Protein AF-A0A7S0VM19-F1 (afdb_monomer)

Structure (mmCIF, N/CA/C/O backbone):
data_AF-A0A7S0VM19-F1
#
_entry.id   AF-A0A7S0VM19-F1
#
loop_
_atom_site.group_PDB
_atom_site.id
_atom_site.type_symbol
_atom_site.label_atom_id
_atom_site.label_alt_id
_atom_site.label_comp_id
_atom_site.label_asym_id
_atom_site.label_entity_id
_atom_site.label_seq_id
_atom_site.pdbx_PDB_ins_code
_atom_site.Cartn_x
_atom_site.Cartn_y
_atom_site.Cartn_z
_atom_site.occupancy
_atom_site.B_iso_or_equiv
_atom_site.auth_seq_id
_atom_site.auth_comp_id
_atom_site.auth_asym_id
_atom_site.auth_atom_id
_atom_site.pdbx_PDB_model_num
ATOM 1 N N . PHE A 1 1 ? -9.666 9.304 -1.916 1.00 48.94 1 PHE A N 1
ATOM 2 C CA . PHE A 1 1 ? -10.649 9.930 -1.005 1.00 48.94 1 PHE A CA 1
ATOM 3 C C . PHE A 1 1 ? -12.024 9.264 -1.052 1.00 48.94 1 PHE A C 1
ATOM 5 O O . PHE A 1 1 ? -12.614 9.136 0.004 1.00 48.94 1 PHE A O 1
ATOM 12 N N . ALA A 1 2 ? -12.516 8.774 -2.199 1.00 74.69 2 ALA A N 1
ATOM 13 C CA . ALA A 1 2 ? -13.828 8.106 -2.270 1.00 74.69 2 ALA A CA 1
ATOM 14 C C . ALA A 1 2 ? -13.952 6.788 -1.465 1.00 74.69 2 ALA A C 1
ATOM 16 O O . ALA A 1 2 ? -15.064 6.364 -1.181 1.00 74.69 2 ALA A O 1
ATOM 17 N N . LEU A 1 3 ? -12.830 6.152 -1.104 1.00 83.88 3 LEU A N 1
ATOM 18 C CA . LEU A 1 3 ? -12.800 4.867 -0.390 1.00 83.88 3 LEU A CA 1
ATOM 19 C C . LEU A 1 3 ? -12.989 4.975 1.131 1.00 83.88 3 LEU A C 1
ATOM 21 O O . LEU A 1 3 ? -13.278 3.967 1.763 1.00 83.88 3 LEU A O 1
ATOM 25 N N . MET A 1 4 ? -12.774 6.156 1.715 1.00 94.50 4 MET A N 1
ATOM 26 C CA . MET A 1 4 ? -12.548 6.307 3.155 1.00 94.50 4 MET A CA 1
ATOM 27 C C . MET A 1 4 ? -13.603 7.212 3.794 1.00 94.50 4 MET A C 1
ATOM 29 O O . MET A 1 4 ? -13.974 8.246 3.236 1.00 94.50 4 MET A O 1
ATOM 33 N N . GLN A 1 5 ? -14.021 6.854 5.000 1.00 95.75 5 GLN A N 1
ATOM 34 C CA . GLN A 1 5 ? -14.852 7.623 5.922 1.00 95.75 5 GLN A CA 1
ATOM 35 C C . GLN A 1 5 ? -14.114 7.790 7.263 1.00 95.75 5 GLN A C 1
ATOM 37 O O . GLN A 1 5 ? -13.192 7.028 7.557 1.00 95.75 5 GLN A O 1
ATOM 42 N N . PRO A 1 6 ? -14.451 8.796 8.092 1.00 96.25 6 PRO A N 1
ATOM 43 C CA . PRO A 1 6 ? -13.878 8.906 9.433 1.00 96.25 6 PRO A CA 1
ATOM 44 C C . PRO A 1 6 ? -14.021 7.593 10.222 1.00 96.25 6 PRO A C 1
ATOM 46 O O . PRO A 1 6 ? -15.109 7.025 10.276 1.00 96.25 6 PRO A O 1
ATOM 49 N N . GLY A 1 7 ? -12.930 7.127 10.833 1.00 96.19 7 GLY A N 1
ATOM 50 C CA . GLY A 1 7 ? -12.828 5.830 11.512 1.00 96.19 7 GLY A CA 1
ATOM 51 C C . GLY A 1 7 ? -12.175 4.720 10.679 1.00 96.19 7 GLY A C 1
ATOM 52 O O . GLY A 1 7 ? -11.781 3.703 11.247 1.00 96.19 7 GLY A O 1
ATOM 53 N N . ASP A 1 8 ? -12.016 4.918 9.369 1.00 97.56 8 ASP A N 1
ATOM 54 C CA . ASP A 1 8 ? -11.395 3.933 8.485 1.00 97.56 8 ASP A CA 1
ATOM 55 C C . ASP A 1 8 ? -9.864 3.925 8.566 1.00 97.56 8 ASP A C 1
ATOM 57 O O . ASP A 1 8 ? -9.216 4.933 8.881 1.00 97.56 8 ASP A O 1
ATOM 61 N N . LYS A 1 9 ? -9.284 2.775 8.207 1.00 96.94 9 LYS A N 1
ATOM 62 C CA . LYS A 1 9 ? -7.841 2.535 8.202 1.00 96.94 9 LYS A CA 1
ATOM 63 C C . LYS A 1 9 ? -7.311 2.116 6.835 1.00 96.94 9 LYS A C 1
ATOM 65 O O . LYS A 1 9 ? -7.974 1.413 6.072 1.00 96.94 9 LYS A O 1
ATOM 70 N N . VAL A 1 10 ? -6.065 2.491 6.577 1.00 97.19 10 VAL A N 1
ATOM 71 C CA . VAL A 1 10 ? -5.234 1.940 5.500 1.00 97.19 10 VAL A CA 1
ATOM 72 C C . VAL A 1 10 ? -4.152 1.069 6.128 1.00 97.19 10 VAL A C 1
ATOM 74 O O . VAL A 1 10 ? -3.525 1.480 7.101 1.00 97.19 10 VAL A O 1
ATOM 77 N N . VAL A 1 11 ? -3.900 -0.114 5.577 1.00 98.31 11 VAL A N 1
ATOM 78 C CA . VAL A 1 11 ? -2.647 -0.830 5.851 1.00 98.31 11 VAL A CA 1
ATOM 79 C C . VAL A 1 11 ? -1.662 -0.441 4.760 1.00 98.31 11 VAL A C 1
ATOM 81 O O . VAL A 1 11 ? -2.030 -0.376 3.589 1.00 98.31 11 VAL A O 1
ATOM 84 N N . SER A 1 12 ? -0.422 -0.135 5.117 1.00 97.75 12 SER A N 1
ATOM 85 C CA . SER A 1 12 ? 0.564 0.339 4.148 1.00 97.75 12 SER A CA 1
ATOM 86 C C . SER A 1 12 ? 1.942 -0.249 4.395 1.00 97.75 12 SER A C 1
ATOM 88 O O . SER A 1 12 ? 2.328 -0.47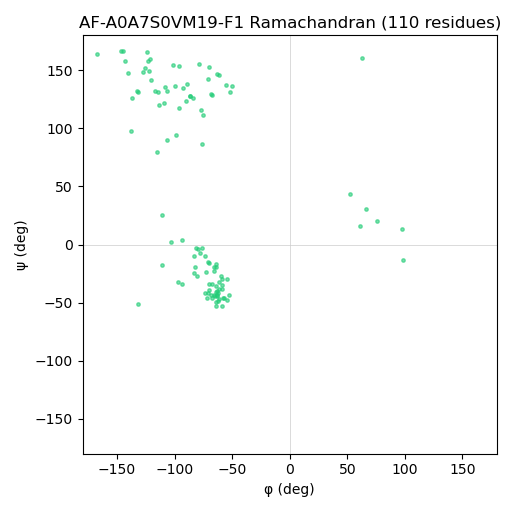6 5.540 1.00 97.75 12 SER A O 1
ATOM 90 N N . SER A 1 13 ? 2.707 -0.461 3.326 1.00 96.75 13 SER A N 1
ATOM 91 C CA . SER A 1 13 ? 4.124 -0.813 3.430 1.00 96.75 13 SER A CA 1
ATOM 92 C C . SER A 1 13 ? 4.886 0.221 4.264 1.00 96.75 13 SER A C 1
ATOM 94 O O . SER A 1 13 ? 4.713 1.429 4.106 1.00 96.75 13 SER A O 1
ATOM 96 N N . ASN A 1 14 ? 5.775 -0.239 5.141 1.00 94.38 14 ASN A N 1
ATOM 97 C CA . ASN A 1 14 ? 6.713 0.625 5.860 1.00 94.38 14 ASN A CA 1
ATOM 98 C C . ASN A 1 14 ? 7.915 1.071 4.996 1.00 94.38 14 ASN A C 1
ATOM 100 O O . ASN A 1 14 ? 8.697 1.922 5.423 1.00 94.38 14 ASN A O 1
ATOM 104 N N . LYS A 1 15 ? 8.047 0.523 3.782 1.00 92.00 15 LYS A N 1
ATOM 105 C CA . LYS A 1 15 ? 9.064 0.851 2.774 1.00 92.00 15 LYS A CA 1
ATOM 106 C C . LYS A 1 15 ? 8.398 1.649 1.649 1.00 92.00 15 LYS A C 1
ATOM 108 O O . LYS A 1 15 ? 7.881 1.057 0.705 1.00 92.00 15 LYS A O 1
ATOM 113 N N . LEU A 1 16 ? 8.375 2.978 1.769 1.00 89.88 16 LEU A N 1
ATOM 114 C CA . LEU A 1 16 ? 7.733 3.890 0.810 1.00 89.88 16 LEU A CA 1
ATOM 115 C C . LEU A 1 16 ? 8.508 5.199 0.656 1.00 89.88 16 LEU A C 1
ATOM 117 O O . LEU A 1 16 ? 9.296 5.583 1.528 1.00 89.88 16 LEU A O 1
ATOM 121 N N . TYR A 1 17 ? 8.157 5.951 -0.385 1.00 88.44 17 TYR A N 1
ATOM 122 C CA . TYR A 1 17 ? 8.523 7.350 -0.541 1.00 88.44 17 TYR A CA 1
ATOM 123 C C . TYR A 1 17 ? 8.202 8.174 0.713 1.00 88.44 17 TYR A C 1
ATOM 125 O O . TYR A 1 17 ? 7.113 8.098 1.292 1.00 88.44 17 TYR A O 1
ATOM 133 N N . GLY A 1 18 ? 9.134 9.044 1.115 1.00 88.88 18 GLY A N 1
ATOM 134 C CA . GLY A 1 18 ? 9.002 9.850 2.336 1.00 88.88 18 GLY A CA 1
ATOM 135 C C . GLY A 1 18 ? 7.765 10.761 2.360 1.00 88.88 18 GLY A C 1
ATOM 136 O O . GLY A 1 18 ? 7.196 11.013 3.430 1.00 88.88 18 GLY A O 1
ATOM 137 N N . GLY A 1 19 ? 7.306 11.219 1.190 1.00 90.50 19 GLY A N 1
ATOM 138 C CA . GLY A 1 19 ? 6.042 11.947 1.058 1.00 90.50 19 GLY A CA 1
ATOM 139 C C . GLY A 1 19 ? 4.833 11.076 1.403 1.00 90.50 19 GLY A C 1
ATOM 140 O O . GLY A 1 19 ? 3.988 11.508 2.188 1.00 90.50 19 GLY A O 1
ATOM 141 N N . SER A 1 20 ? 4.799 9.833 0.915 1.00 92.00 20 SER A N 1
ATOM 142 C CA . SER A 1 20 ? 3.748 8.848 1.205 1.00 92.00 20 SER A CA 1
ATOM 143 C C . SER A 1 20 ? 3.713 8.495 2.692 1.00 92.00 20 SER A C 1
ATOM 145 O O . SER A 1 20 ? 2.648 8.548 3.308 1.00 92.00 20 SER A O 1
ATOM 147 N N . ILE A 1 21 ? 4.877 8.263 3.314 1.00 93.31 21 ILE A N 1
ATOM 148 C CA . ILE A 1 21 ? 4.991 8.045 4.769 1.00 93.31 21 ILE A CA 1
ATOM 149 C C . ILE A 1 21 ? 4.419 9.234 5.551 1.00 93.31 21 ILE A C 1
ATOM 151 O O . ILE A 1 21 ? 3.646 9.065 6.494 1.00 93.31 21 ILE A O 1
ATOM 155 N N . THR A 1 22 ? 4.768 10.461 5.155 1.00 94.88 22 THR A N 1
ATOM 156 C CA . THR A 1 22 ? 4.275 11.673 5.825 1.00 94.88 22 THR A CA 1
ATOM 157 C C . THR A 1 22 ? 2.767 11.832 5.652 1.00 94.88 22 THR A C 1
ATOM 159 O O . THR A 1 22 ? 2.058 12.154 6.609 1.00 94.88 22 THR A O 1
ATOM 162 N N . GLN A 1 23 ? 2.261 11.598 4.443 1.00 94.00 23 GLN A N 1
ATOM 163 C CA . GLN A 1 23 ? 0.847 11.732 4.141 1.00 94.00 23 GLN A CA 1
ATOM 164 C C . GLN A 1 23 ? 0.016 10.721 4.934 1.00 94.00 23 GLN A C 1
ATOM 166 O O . GLN A 1 23 ? -0.894 11.133 5.657 1.00 94.00 23 GLN A O 1
ATOM 171 N N . LEU A 1 24 ? 0.363 9.436 4.849 1.00 94.31 24 LEU A N 1
ATOM 172 C CA . LEU A 1 24 ? -0.350 8.342 5.508 1.00 94.31 24 LEU A CA 1
ATOM 173 C C . LEU A 1 24 ? -0.165 8.350 7.033 1.00 94.31 24 LEU A C 1
ATOM 175 O O . LEU A 1 24 ? -1.096 8.055 7.772 1.00 94.31 24 LEU A O 1
ATOM 179 N N . GLY A 1 25 ? 1.002 8.760 7.534 1.00 94.69 25 GLY A N 1
ATOM 180 C CA . GLY A 1 25 ? 1.272 8.785 8.972 1.00 94.69 25 GLY A CA 1
ATOM 181 C C . GLY A 1 25 ? 0.762 10.031 9.702 1.00 94.69 25 GLY A C 1
ATOM 182 O O . GLY A 1 25 ? 0.548 9.986 10.916 1.00 94.69 25 GLY A O 1
ATOM 183 N N . LYS A 1 26 ? 0.592 11.166 9.006 1.00 95.06 26 LYS A N 1
ATOM 184 C CA . LYS A 1 26 ? 0.264 12.457 9.646 1.00 95.06 26 LYS A CA 1
ATOM 185 C C . LYS A 1 26 ? -0.894 13.189 8.987 1.00 95.06 26 LYS A C 1
ATOM 187 O O . LYS A 1 26 ? -1.811 13.623 9.679 1.00 95.06 26 LYS A O 1
ATOM 192 N N . THR A 1 27 ? -0.850 13.376 7.671 1.00 94.75 27 THR A N 1
ATOM 193 C CA . THR A 1 27 ? -1.808 14.253 6.982 1.00 94.75 27 THR A CA 1
ATOM 194 C C . THR A 1 27 ? -3.219 13.679 7.000 1.00 94.75 27 THR A C 1
ATOM 196 O O . THR A 1 27 ? -4.159 14.421 7.292 1.00 94.75 27 THR A O 1
ATOM 199 N N . ILE A 1 28 ? -3.376 12.373 6.750 1.00 94.38 28 ILE A N 1
ATOM 200 C CA . ILE A 1 28 ? -4.706 11.754 6.666 1.00 94.38 28 ILE A CA 1
ATOM 201 C C . ILE A 1 28 ? -5.466 11.755 8.000 1.00 94.38 28 ILE A C 1
ATOM 203 O O . ILE A 1 28 ? -6.695 11.769 8.003 1.00 94.38 28 ILE A O 1
ATOM 207 N N . LYS A 1 29 ? -4.753 11.855 9.131 1.00 95.12 29 LYS A N 1
ATOM 208 C CA . LYS A 1 29 ? -5.349 11.891 10.477 1.00 95.12 29 LYS A CA 1
ATOM 209 C C . LYS A 1 29 ? -6.306 13.061 10.674 1.00 95.12 29 LYS A C 1
ATOM 211 O O . LYS A 1 29 ? -7.258 12.962 11.440 1.00 95.12 29 LYS A O 1
ATOM 216 N N . LYS A 1 30 ? -6.112 14.157 9.933 1.00 95.44 30 LYS A N 1
ATOM 217 C CA . LYS A 1 30 ? -7.017 15.318 9.948 1.00 95.44 30 LYS A CA 1
ATOM 218 C C . LYS A 1 30 ? -8.409 15.009 9.389 1.00 95.44 30 LYS A C 1
ATOM 220 O O . LYS A 1 30 ? -9.341 15.748 9.682 1.00 95.44 30 LYS A O 1
ATOM 225 N N . PHE A 1 31 ? -8.551 13.936 8.613 1.00 95.12 31 PHE A N 1
ATOM 226 C CA . PHE A 1 31 ? -9.834 13.453 8.095 1.00 95.12 31 PHE A CA 1
ATOM 227 C C . PHE A 1 31 ? -10.467 12.376 8.993 1.00 95.12 31 PHE A C 1
ATOM 229 O O . PHE A 1 31 ? -11.510 11.829 8.647 1.00 95.12 31 PHE A O 1
ATOM 236 N N . GLY A 1 32 ? -9.854 12.071 10.144 1.00 96.12 32 GLY A N 1
ATOM 237 C CA . GLY A 1 32 ? -10.285 10.988 11.028 1.00 96.12 32 GLY A CA 1
ATOM 238 C C . GLY A 1 32 ? -9.909 9.596 10.518 1.00 96.12 32 GLY A C 1
ATOM 239 O O . GLY A 1 32 ? -10.549 8.630 10.912 1.00 96.12 32 GLY A O 1
ATOM 240 N N . TRP A 1 33 ? -8.922 9.491 9.626 1.00 96.69 33 TRP A N 1
ATOM 241 C CA . TRP A 1 33 ? -8.420 8.219 9.097 1.00 96.69 33 TRP A CA 1
ATOM 242 C C . TRP A 1 33 ? -7.116 7.835 9.777 1.00 96.69 33 TRP A C 1
ATOM 244 O O . TRP A 1 33 ? -6.365 8.715 10.207 1.00 96.69 33 TRP A O 1
ATOM 254 N N . ASP A 1 34 ? -6.815 6.543 9.818 1.00 96.94 34 ASP A N 1
ATOM 255 C CA . ASP A 1 34 ? -5.539 6.054 10.339 1.00 96.94 34 ASP A CA 1
ATOM 256 C C . ASP A 1 34 ? -4.787 5.188 9.326 1.00 96.94 34 ASP A C 1
ATOM 258 O O . ASP A 1 34 ? -5.338 4.761 8.307 1.00 96.94 34 ASP A O 1
ATOM 262 N N . CYS A 1 35 ? -3.508 4.955 9.605 1.00 97.50 35 CYS A N 1
ATOM 263 C CA . CYS A 1 35 ? -2.669 4.072 8.811 1.00 97.50 35 CYS A CA 1
ATOM 264 C C . CYS A 1 35 ? -1.814 3.183 9.710 1.00 97.50 35 CYS A C 1
ATOM 266 O O . CYS A 1 35 ? -1.029 3.692 10.513 1.00 97.50 35 CYS A O 1
ATOM 268 N N . ASP A 1 36 ? -1.900 1.874 9.489 1.00 97.44 36 ASP A N 1
ATOM 269 C CA . ASP A 1 36 ? -1.002 0.894 10.089 1.00 97.44 36 ASP A CA 1
ATOM 270 C C . ASP A 1 36 ? 0.115 0.577 9.090 1.00 97.44 36 ASP A C 1
ATOM 272 O O . ASP A 1 36 ? -0.134 0.091 7.985 1.00 97.44 36 ASP A O 1
ATOM 276 N N . PHE A 1 37 ? 1.357 0.884 9.467 1.00 97.88 37 PHE A N 1
ATOM 277 C CA . PHE A 1 37 ? 2.526 0.540 8.662 1.00 97.88 37 PHE A CA 1
ATOM 278 C C . PHE A 1 37 ? 3.006 -0.871 9.002 1.00 97.88 37 PHE A C 1
ATOM 280 O O . PHE A 1 37 ? 3.262 -1.172 10.168 1.00 97.88 37 PHE A O 1
ATOM 287 N N . VAL A 1 38 ? 3.168 -1.712 7.984 1.00 97.81 38 VAL A N 1
ATOM 288 C CA . VAL A 1 38 ? 3.573 -3.117 8.111 1.00 97.81 38 VAL A CA 1
ATOM 289 C C . VAL A 1 38 ? 4.769 -3.415 7.210 1.00 97.81 38 VAL A C 1
ATOM 291 O O . VAL A 1 38 ? 4.933 -2.793 6.158 1.00 97.81 38 VAL A O 1
ATOM 294 N N . ASP A 1 39 ? 5.629 -4.345 7.624 1.00 96.50 39 ASP A N 1
ATOM 295 C CA . ASP A 1 39 ? 6.606 -4.919 6.701 1.00 96.50 39 ASP A CA 1
ATOM 296 C C . ASP A 1 39 ? 5.881 -5.897 5.776 1.00 96.50 39 ASP A C 1
ATOM 298 O O . ASP A 1 39 ? 5.398 -6.933 6.221 1.00 96.50 39 ASP A O 1
ATOM 302 N N . VAL A 1 40 ? 5.774 -5.546 4.497 1.00 95.88 40 VAL A N 1
ATOM 303 C CA . VAL A 1 40 ? 5.038 -6.352 3.515 1.00 95.88 40 VAL A CA 1
ATOM 304 C C . VAL A 1 40 ? 5.760 -7.635 3.113 1.00 95.88 40 VAL A C 1
ATOM 306 O O . VAL A 1 40 ? 5.148 -8.477 2.467 1.00 95.88 40 VAL A O 1
ATOM 309 N N . ASP A 1 41 ? 7.022 -7.805 3.515 1.00 94.94 41 ASP A N 1
ATOM 310 C CA . ASP A 1 41 ? 7.758 -9.061 3.332 1.00 94.94 41 ASP A CA 1
ATOM 311 C C . ASP A 1 41 ? 7.443 -10.087 4.447 1.00 94.94 41 ASP A C 1
ATOM 313 O O . ASP A 1 41 ? 7.820 -11.254 4.338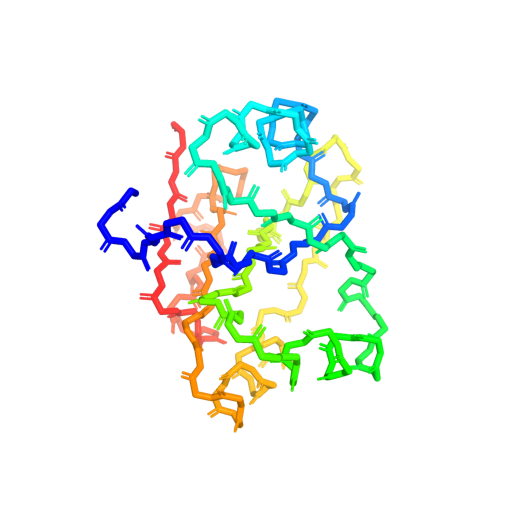 1.00 94.94 41 ASP A O 1
ATOM 317 N N . ASP A 1 42 ? 6.745 -9.675 5.516 1.00 97.62 42 ASP A N 1
ATOM 318 C CA . ASP A 1 42 ? 6.245 -10.551 6.582 1.00 97.62 42 ASP A CA 1
ATOM 319 C C . ASP A 1 42 ? 4.763 -10.874 6.337 1.00 97.62 42 ASP A C 1
ATOM 321 O O . ASP A 1 42 ? 3.859 -10.124 6.717 1.00 97.62 42 ASP A O 1
ATOM 325 N N . GLU A 1 43 ? 4.518 -12.010 5.679 1.00 97.69 43 GLU A N 1
ATOM 326 C CA . GLU A 1 43 ? 3.179 -12.460 5.279 1.00 97.69 43 GLU A CA 1
ATOM 327 C C . GLU A 1 43 ? 2.186 -12.484 6.456 1.00 97.69 43 GLU A C 1
ATOM 329 O O . GLU A 1 43 ? 1.052 -12.015 6.335 1.00 97.69 43 GLU A O 1
ATOM 334 N N . GLU A 1 44 ? 2.612 -12.983 7.618 1.00 98.19 44 GLU A N 1
ATOM 335 C CA . GLU A 1 44 ? 1.753 -13.116 8.797 1.00 98.19 44 GLU A CA 1
ATOM 336 C C . GLU A 1 44 ? 1.423 -11.744 9.396 1.00 98.19 44 GLU A C 1
ATOM 338 O O . GLU A 1 44 ? 0.281 -11.482 9.7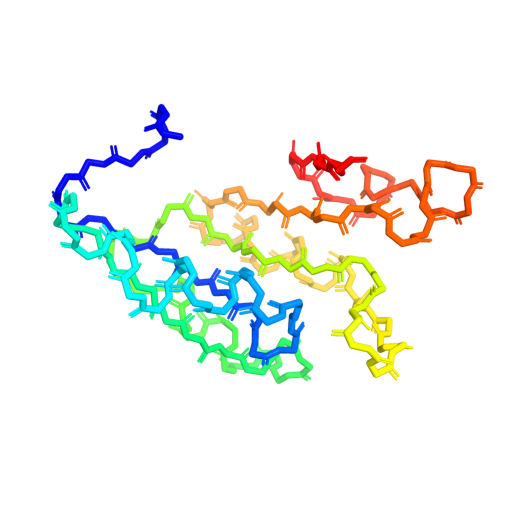92 1.00 98.19 44 GLU A O 1
ATOM 343 N N . ALA A 1 45 ? 2.398 -10.830 9.416 1.00 98.25 45 ALA A N 1
ATOM 344 C CA . ALA A 1 45 ? 2.157 -9.456 9.834 1.00 98.25 45 ALA A CA 1
ATOM 345 C C . ALA A 1 45 ? 1.147 -8.756 8.913 1.00 98.25 45 ALA A C 1
ATOM 347 O O . ALA A 1 45 ? 0.249 -8.070 9.413 1.00 98.25 45 ALA A O 1
ATOM 348 N N . VAL A 1 46 ? 1.242 -8.959 7.592 1.00 98.50 46 VAL A N 1
ATOM 349 C CA . VAL A 1 46 ? 0.279 -8.407 6.626 1.00 98.50 46 VAL A CA 1
ATOM 350 C C . VAL A 1 46 ? -1.109 -8.995 6.862 1.00 98.50 46 VAL A C 1
ATOM 352 O O . VAL A 1 46 ? -2.058 -8.227 7.016 1.00 98.50 46 VAL A O 1
ATOM 355 N N . ARG A 1 47 ? -1.237 -10.326 6.968 1.00 98.50 47 ARG A N 1
ATOM 356 C CA . ARG A 1 47 ? -2.514 -11.016 7.241 1.00 98.50 47 ARG A CA 1
ATOM 357 C C . ARG A 1 47 ? -3.188 -10.478 8.497 1.00 98.50 47 ARG A C 1
ATOM 359 O O . ARG A 1 47 ? -4.363 -10.113 8.470 1.00 98.50 47 ARG A O 1
ATOM 366 N N . LYS A 1 48 ? -2.430 -10.351 9.586 1.00 98.38 48 LYS A N 1
ATOM 367 C CA . LYS A 1 48 ? -2.928 -9.789 10.843 1.00 98.38 48 LYS A CA 1
ATOM 368 C C . LYS A 1 48 ? -3.353 -8.327 10.701 1.00 98.38 48 LYS A C 1
ATOM 370 O O . LYS A 1 48 ? -4.351 -7.927 11.297 1.00 98.38 48 LYS A O 1
ATOM 375 N N . ALA A 1 49 ? -2.597 -7.524 9.954 1.00 98.38 49 ALA A N 1
ATOM 376 C CA . ALA A 1 49 ? -2.900 -6.112 9.765 1.00 98.38 49 ALA A CA 1
ATOM 377 C C . ALA A 1 49 ? -4.184 -5.908 8.950 1.00 98.38 49 ALA A C 1
ATOM 379 O 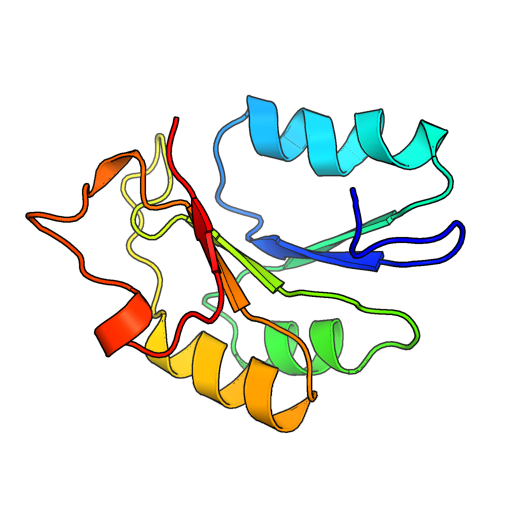O . ALA A 1 49 ? -5.033 -5.118 9.359 1.00 98.38 49 ALA A O 1
ATOM 380 N N . VAL A 1 50 ? -4.357 -6.636 7.842 1.00 98.38 50 VAL A N 1
ATOM 381 C CA . VAL A 1 50 ? -5.537 -6.485 6.974 1.00 98.38 50 VAL A CA 1
ATOM 382 C C . VAL A 1 50 ? -6.817 -7.065 7.577 1.00 98.38 50 VAL A C 1
ATOM 384 O O . VAL A 1 50 ? -7.901 -6.623 7.216 1.00 98.38 50 VAL A O 1
ATOM 387 N N . ALA A 1 51 ? -6.704 -8.016 8.509 1.00 97.12 51 ALA A N 1
ATOM 388 C CA . ALA A 1 51 ? -7.843 -8.627 9.196 1.00 97.12 51 ALA A CA 1
ATOM 389 C C . ALA A 1 51 ? -8.465 -7.735 10.290 1.00 97.12 51 ALA A C 1
ATOM 391 O O . ALA A 1 51 ? -9.438 -8.136 10.929 1.00 97.12 51 ALA A O 1
ATOM 392 N N . GLN A 1 52 ? -7.904 -6.551 10.550 1.00 96.88 52 GLN A N 1
ATOM 393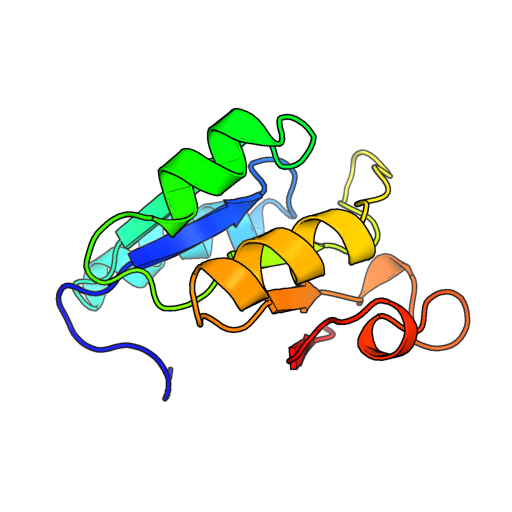 C CA . GLN A 1 52 ? -8.489 -5.602 11.493 1.00 96.88 52 GLN A CA 1
ATOM 394 C C . GLN A 1 52 ? -9.788 -4.987 10.954 1.00 96.88 52 GLN A C 1
ATOM 396 O O . GLN A 1 52 ? -9.963 -4.784 9.752 1.00 96.88 52 GLN A O 1
ATOM 401 N N . ASP A 1 53 ? -10.670 -4.587 11.868 1.00 95.88 53 ASP A N 1
ATOM 402 C CA . ASP A 1 53 ? -11.889 -3.870 11.510 1.00 95.88 53 ASP A CA 1
ATOM 403 C C . ASP A 1 53 ? -11.592 -2.530 10.818 1.00 95.88 53 ASP A C 1
ATOM 405 O O . ASP A 1 53 ? -10.645 -1.811 11.153 1.00 95.88 53 ASP A O 1
ATOM 409 N N . ASN A 1 54 ? -12.470 -2.163 9.883 1.00 96.06 54 ASN A N 1
ATOM 410 C CA . ASN A 1 54 ? -12.443 -0.899 9.139 1.00 96.06 54 ASN A CA 1
ATOM 411 C C . ASN A 1 54 ? -11.185 -0.658 8.287 1.00 96.06 54 ASN A C 1
ATOM 413 O O . ASN A 1 54 ? -10.972 0.466 7.828 1.00 96.06 54 ASN A O 1
ATOM 417 N N . VAL A 1 55 ? -10.385 -1.690 8.008 1.00 97.88 55 VAL A N 1
ATOM 418 C CA . VAL A 1 55 ? -9.356 -1.614 6.964 1.00 97.88 55 VAL A CA 1
ATOM 419 C C . VAL A 1 55 ? -10.034 -1.539 5.596 1.00 97.88 55 VAL A C 1
ATOM 421 O O . VAL A 1 55 ? -10.934 -2.321 5.293 1.00 97.88 55 VAL A O 1
ATOM 424 N N . LYS A 1 56 ? -9.632 -0.569 4.769 1.00 97.56 56 LYS A N 1
ATOM 425 C CA . LYS A 1 56 ? -10.238 -0.329 3.446 1.00 97.56 56 LYS A CA 1
ATOM 426 C C . LYS A 1 56 ? -9.342 -0.653 2.270 1.00 97.56 56 LYS A C 1
ATOM 428 O O . LYS A 1 56 ? -9.852 -0.761 1.162 1.00 97.56 56 LYS A O 1
ATOM 433 N N . CYS A 1 57 ? -8.039 -0.768 2.482 1.00 97.88 57 CYS A N 1
ATOM 434 C CA . CYS A 1 57 ? -7.096 -1.178 1.452 1.00 97.88 57 CYS A CA 1
ATOM 435 C C . CYS A 1 57 ? -5.734 -1.526 2.049 1.00 97.88 57 CYS A C 1
ATOM 437 O O . CYS A 1 57 ? -5.410 -1.131 3.176 1.00 97.88 57 CYS A O 1
ATOM 439 N N . LEU A 1 58 ? -4.936 -2.216 1.235 1.00 98.44 58 LEU A N 1
ATOM 440 C CA . LEU A 1 58 ? -3.494 -2.339 1.402 1.00 98.44 58 LEU A CA 1
ATOM 441 C C . LEU A 1 58 ? -2.784 -1.477 0.349 1.00 98.44 58 LEU A C 1
ATOM 443 O O . LEU A 1 58 ? -3.122 -1.549 -0.832 1.00 98.44 58 LEU A O 1
ATOM 447 N N . TRP A 1 59 ? -1.804 -0.677 0.766 1.00 97.94 59 TRP A N 1
ATOM 448 C CA . TRP A 1 59 ? -1.001 0.183 -0.107 1.00 97.94 59 TRP A CA 1
ATOM 449 C C . TRP A 1 59 ? 0.470 -0.250 -0.136 1.00 97.94 59 TRP A C 1
ATOM 451 O O . TRP A 1 59 ? 1.101 -0.394 0.912 1.00 97.94 59 TRP A O 1
ATOM 461 N N . ALA A 1 60 ? 1.049 -0.384 -1.329 1.00 97.56 60 ALA A N 1
ATOM 462 C CA . ALA A 1 60 ? 2.480 -0.628 -1.513 1.00 97.56 60 ALA A CA 1
ATOM 463 C C . ALA A 1 60 ? 3.023 0.047 -2.786 1.00 97.56 60 ALA A C 1
ATOM 465 O O . ALA A 1 60 ? 2.266 0.474 -3.654 1.00 97.56 60 ALA A O 1
ATOM 466 N N . GLU A 1 61 ? 4.347 0.131 -2.904 1.00 97.19 61 GLU A N 1
ATOM 467 C CA . GLU A 1 61 ? 5.046 0.520 -4.134 1.00 97.19 61 GLU A CA 1
ATOM 468 C C . GLU A 1 61 ? 5.552 -0.744 -4.842 1.00 97.19 61 GLU A C 1
ATOM 470 O O . GLU A 1 61 ? 6.113 -1.625 -4.207 1.00 97.19 61 GLU A O 1
ATOM 475 N N . SER A 1 62 ? 5.392 -0.838 -6.163 1.00 96.62 62 SER A N 1
ATOM 476 C CA . SER A 1 62 ? 5.954 -1.945 -6.967 1.00 96.62 62 SER A CA 1
ATOM 477 C C . SER A 1 62 ? 7.482 -2.047 -6.844 1.00 96.62 62 SER A C 1
ATOM 479 O O . SER A 1 62 ? 8.044 -3.142 -6.804 1.00 96.62 62 SER A O 1
ATOM 481 N N . LEU A 1 63 ? 8.136 -0.886 -6.789 1.00 94.31 63 LEU A N 1
ATOM 482 C CA . LEU A 1 63 ? 9.563 -0.697 -6.586 1.00 94.31 63 LEU A CA 1
ATOM 483 C C . LEU A 1 63 ? 9.737 0.475 -5.616 1.00 94.31 63 LEU A C 1
ATOM 485 O O . LEU A 1 63 ? 9.677 1.637 -6.025 1.00 94.31 63 LEU A O 1
ATOM 489 N N . ALA A 1 64 ? 9.925 0.154 -4.338 1.00 88.19 64 ALA A N 1
ATOM 490 C CA . ALA A 1 64 ? 9.964 1.133 -3.264 1.00 88.19 64 ALA A CA 1
ATOM 491 C C . ALA A 1 64 ? 11.194 2.036 -3.373 1.00 88.19 64 ALA A C 1
ATOM 493 O O . ALA A 1 64 ? 12.332 1.557 -3.443 1.00 88.19 64 ALA A O 1
ATOM 494 N N . ASN A 1 65 ? 10.988 3.349 -3.333 1.00 83.06 65 ASN A N 1
ATOM 495 C CA . ASN A 1 65 ? 12.085 4.315 -3.302 1.00 83.06 65 ASN A CA 1
ATOM 496 C C . ASN A 1 65 ? 12.416 4.772 -1.857 1.00 83.06 65 ASN A C 1
ATOM 498 O O . ASN A 1 65 ? 11.563 4.716 -0.974 1.00 83.06 65 ASN A O 1
ATOM 502 N N . PRO A 1 66 ? 13.668 5.194 -1.572 1.00 81.19 66 PRO A N 1
ATOM 503 C CA . PRO A 1 66 ? 14.857 5.137 -2.431 1.00 81.19 66 PRO A CA 1
ATOM 504 C C . PRO A 1 66 ? 15.558 3.764 -2.429 1.00 81.19 66 PRO A C 1
ATOM 506 O O . PRO A 1 66 ? 16.551 3.596 -3.128 1.00 81.19 66 PRO A O 1
ATOM 509 N N . GLY A 1 67 ? 15.081 2.797 -1.636 1.00 78.88 67 GLY A N 1
ATOM 510 C CA . GLY A 1 67 ? 15.773 1.524 -1.395 1.00 78.88 67 GLY A CA 1
ATOM 511 C C . GLY A 1 67 ? 15.822 0.557 -2.584 1.00 78.88 67 GLY A C 1
ATOM 512 O O . GLY A 1 67 ? 16.618 -0.374 -2.558 1.00 78.88 67 GLY A O 1
ATOM 513 N N . GLY A 1 68 ? 14.993 0.760 -3.613 1.00 83.06 68 GLY A N 1
ATOM 514 C CA . GLY A 1 68 ? 14.907 -0.127 -4.774 1.00 83.06 68 GLY A CA 1
ATOM 515 C C . GLY A 1 68 ? 14.358 -1.512 -4.429 1.00 83.06 68 GLY A C 1
ATOM 516 O O . GLY A 1 68 ? 14.752 -2.497 -5.047 1.00 83.06 68 GLY A O 1
ATOM 517 N N . ILE A 1 69 ? 13.490 -1.600 -3.419 1.00 89.75 69 ILE A N 1
ATOM 518 C CA . ILE A 1 69 ? 12.957 -2.877 -2.930 1.00 89.75 69 ILE A CA 1
ATOM 519 C C . ILE A 1 69 ? 11.766 -3.274 -3.801 1.00 89.75 69 ILE A C 1
ATOM 521 O O . ILE A 1 69 ? 10.842 -2.483 -3.979 1.00 89.75 69 ILE A O 1
ATOM 525 N N . VAL A 1 70 ? 11.797 -4.486 -4.352 1.00 94.62 70 VAL A N 1
ATOM 526 C CA . VAL A 1 70 ? 10.709 -5.037 -5.170 1.00 94.62 70 VAL A CA 1
ATOM 527 C C . VAL A 1 70 ? 9.689 -5.704 -4.257 1.00 94.62 70 VAL A C 1
ATOM 529 O O . VAL A 1 70 ? 10.058 -6.554 -3.452 1.00 94.62 70 VAL A O 1
ATOM 532 N N . THR A 1 71 ? 8.417 -5.345 -4.402 1.00 96.19 71 THR A N 1
ATOM 533 C CA . THR A 1 71 ? 7.321 -5.951 -3.635 1.00 96.19 71 THR A CA 1
ATOM 534 C C . THR A 1 71 ? 6.751 -7.179 -4.345 1.00 96.19 71 THR A C 1
ATOM 536 O O . THR A 1 71 ? 6.507 -7.148 -5.554 1.00 96.19 71 THR A O 1
ATOM 539 N N . ASP A 1 72 ? 6.465 -8.245 -3.593 1.00 97.88 72 ASP A N 1
ATOM 540 C CA . ASP A 1 72 ? 5.706 -9.394 -4.096 1.00 97.88 72 ASP A CA 1
ATOM 541 C C . ASP A 1 72 ? 4.206 -9.065 -4.192 1.00 97.88 72 ASP A C 1
ATOM 543 O O . ASP A 1 72 ? 3.412 -9.305 -3.284 1.00 97.88 72 ASP A O 1
ATOM 547 N N . ILE A 1 73 ? 3.807 -8.486 -5.326 1.00 98.56 73 ILE A N 1
ATOM 548 C CA . ILE A 1 73 ? 2.422 -8.057 -5.576 1.00 98.56 73 ILE A CA 1
ATOM 549 C C . ILE A 1 7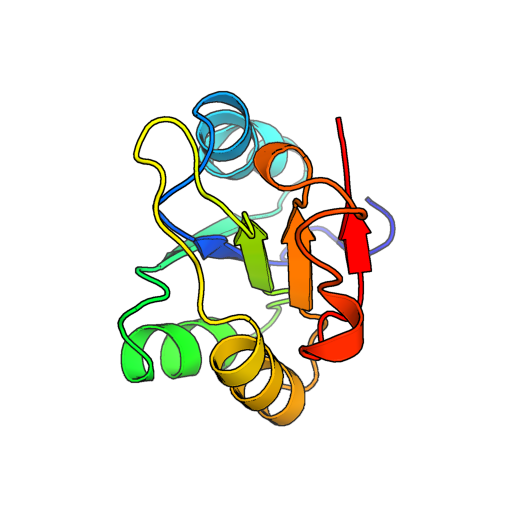3 ? 1.447 -9.244 -5.542 1.00 98.56 73 ILE A C 1
ATOM 551 O O . ILE A 1 73 ? 0.299 -9.071 -5.131 1.00 98.56 73 ILE A O 1
ATOM 555 N N . ARG A 1 74 ? 1.879 -10.445 -5.956 1.00 98.56 74 ARG A N 1
ATOM 556 C CA . ARG A 1 74 ? 0.991 -11.613 -6.019 1.00 98.56 74 ARG A CA 1
ATOM 557 C C . ARG A 1 74 ? 0.653 -12.113 -4.622 1.00 98.56 74 ARG A C 1
ATOM 559 O O . ARG A 1 74 ? -0.525 -12.315 -4.345 1.00 98.56 74 ARG A O 1
ATOM 566 N N . MET A 1 75 ? 1.652 -12.234 -3.750 1.00 98.56 75 MET A N 1
ATOM 567 C CA . MET A 1 75 ? 1.431 -12.600 -2.350 1.00 98.56 75 MET A CA 1
ATOM 568 C C . MET A 1 75 ? 0.486 -11.601 -1.661 1.00 98.56 75 MET A C 1
ATOM 570 O O . MET A 1 75 ? -0.509 -12.000 -1.055 1.00 98.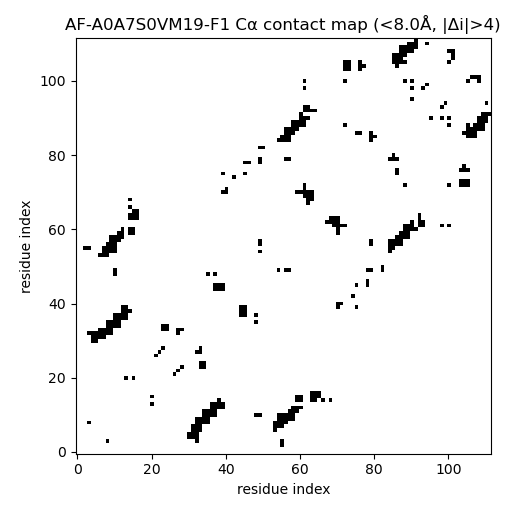56 75 MET A O 1
ATOM 574 N N . LEU A 1 76 ? 0.701 -10.291 -1.851 1.00 98.69 76 LEU A N 1
ATOM 575 C CA . LEU A 1 76 ? -0.200 -9.275 -1.292 1.00 98.69 76 LEU A CA 1
ATOM 576 C C . LEU A 1 76 ? -1.619 -9.351 -1.878 1.00 98.69 76 LEU A C 1
ATOM 578 O O . LEU A 1 76 ? -2.596 -9.113 -1.164 1.00 98.69 76 LEU A O 1
ATOM 582 N N . SER A 1 77 ? -1.757 -9.684 -3.166 1.00 98.75 77 SER A N 1
ATOM 583 C CA . SER A 1 77 ? -3.060 -9.853 -3.824 1.00 98.75 77 SER A CA 1
ATOM 584 C C . SER A 1 77 ? -3.848 -11.016 -3.223 1.00 98.75 77 SER A C 1
ATOM 586 O O . SER A 1 77 ? -5.049 -10.901 -2.992 1.00 98.75 77 SER A O 1
ATOM 588 N N . GLU A 1 78 ? -3.182 -12.130 -2.922 1.00 98.62 78 GLU A N 1
ATOM 589 C CA . GLU A 1 78 ? -3.819 -13.291 -2.294 1.00 98.62 78 GLU A CA 1
ATOM 590 C C . GLU A 1 78 ? -4.361 -12.936 -0.903 1.00 98.62 78 GLU A C 1
ATOM 592 O O . GLU A 1 78 ? -5.548 -13.136 -0.639 1.00 98.62 78 GLU A O 1
ATOM 597 N N . ILE A 1 79 ? -3.550 -12.282 -0.065 1.00 98.69 79 ILE A N 1
ATOM 598 C CA . ILE A 1 79 ? -3.965 -11.848 1.280 1.00 98.69 79 ILE A CA 1
ATOM 599 C C . ILE A 1 79 ? -5.134 -10.853 1.231 1.00 98.69 79 ILE A C 1
ATOM 601 O O . ILE A 1 79 ? -6.105 -10.971 1.980 1.00 98.69 79 ILE A O 1
ATOM 605 N N . THR A 1 80 ? -5.053 -9.847 0.360 1.00 98.50 80 THR A N 1
ATOM 606 C CA . THR A 1 80 ? -6.079 -8.793 0.269 1.00 98.50 80 THR A CA 1
ATOM 607 C C . THR A 1 80 ? -7.410 -9.319 -0.259 1.00 98.50 80 THR A C 1
ATOM 609 O O . THR A 1 80 ? -8.463 -8.902 0.227 1.00 98.50 80 THR A O 1
ATOM 612 N N . ARG A 1 81 ? -7.382 -10.304 -1.168 1.00 98.12 81 ARG A N 1
ATOM 613 C CA . ARG A 1 81 ? -8.583 -11.023 -1.618 1.00 98.12 81 ARG A CA 1
ATOM 614 C C . ARG A 1 81 ? -9.248 -11.802 -0.494 1.00 98.12 81 ARG A C 1
ATOM 616 O O . ARG A 1 81 ? -10.469 -11.745 -0.379 1.00 98.12 81 ARG A O 1
ATOM 623 N N . GLU A 1 82 ? -8.476 -12.499 0.338 1.00 97.88 82 GLU A N 1
ATOM 624 C CA . GLU A 1 82 ? -9.016 -13.205 1.507 1.00 97.88 82 GLU A CA 1
ATOM 625 C C . GLU A 1 82 ? -9.672 -12.239 2.507 1.00 97.88 82 GLU A C 1
ATOM 627 O O . GLU A 1 82 ? -10.735 -12.537 3.051 1.00 97.88 82 GLU A O 1
ATOM 632 N N . ALA A 1 83 ? -9.083 -11.055 2.696 1.00 97.50 83 ALA A N 1
ATOM 633 C CA . ALA A 1 83 ? -9.627 -9.993 3.543 1.00 97.50 83 ALA A CA 1
ATOM 634 C C . ALA A 1 83 ? -10.742 -9.160 2.872 1.00 97.50 83 ALA A C 1
ATOM 636 O O . ALA A 1 83 ? -11.332 -8.295 3.517 1.00 97.50 83 ALA A O 1
ATOM 637 N N . ASN A 1 84 ? -11.054 -9.416 1.595 1.00 96.94 84 ASN A N 1
ATOM 638 C CA . ASN A 1 84 ? -12.034 -8.679 0.794 1.00 96.94 84 ASN A CA 1
ATOM 639 C C . ASN A 1 84 ? -11.809 -7.149 0.789 1.00 96.94 84 ASN A C 1
ATOM 641 O O . ASN A 1 84 ? -12.751 -6.360 0.911 1.00 96.94 84 ASN A O 1
ATOM 645 N N . ILE A 1 85 ? -10.551 -6.731 0.639 1.00 97.75 85 ILE A N 1
ATOM 646 C CA . ILE A 1 85 ? -10.149 -5.328 0.477 1.00 97.75 85 ILE A CA 1
ATOM 647 C C . ILE A 1 85 ? -9.298 -5.165 -0.791 1.00 97.75 85 ILE A C 1
ATOM 649 O O . ILE A 1 85 ? -8.610 -6.103 -1.180 1.00 97.75 85 ILE A O 1
ATOM 653 N N . PRO A 1 86 ? -9.300 -3.992 -1.442 1.00 98.19 86 PRO A N 1
ATOM 654 C CA . PRO A 1 86 ? -8.461 -3.750 -2.609 1.00 98.19 86 PRO A CA 1
ATOM 655 C C . PRO A 1 86 ? -6.969 -3.627 -2.263 1.00 98.19 86 PRO A C 1
ATOM 657 O O . PRO A 1 86 ? -6.588 -2.977 -1.279 1.00 98.19 86 PRO A O 1
ATOM 660 N N . LEU A 1 87 ? -6.127 -4.158 -3.150 1.00 98.69 87 LEU A N 1
ATOM 661 C CA . LEU A 1 87 ? -4.692 -3.895 -3.216 1.00 98.69 87 LEU A CA 1
ATOM 662 C C . LEU A 1 87 ? -4.403 -2.705 -4.140 1.00 98.69 87 LEU A C 1
ATOM 664 O O . LEU A 1 87 ? -4.734 -2.722 -5.330 1.00 98.69 87 LEU A O 1
ATOM 668 N N . ILE A 1 88 ? -3.729 -1.688 -3.601 1.00 98.25 88 ILE A N 1
ATOM 669 C CA . ILE A 1 88 ? -3.294 -0.500 -4.337 1.00 98.25 88 ILE A CA 1
ATOM 670 C C . ILE A 1 88 ? -1.775 -0.527 -4.503 1.00 98.25 88 ILE A C 1
ATOM 672 O O . ILE A 1 88 ? -1.041 -0.538 -3.514 1.00 98.25 88 ILE A O 1
ATOM 676 N N . ILE A 1 89 ? -1.312 -0.499 -5.754 1.00 98.31 89 ILE A N 1
ATOM 677 C CA . ILE A 1 89 ? 0.112 -0.474 -6.096 1.00 98.31 89 ILE A CA 1
ATOM 678 C C . ILE A 1 89 ? 0.481 0.853 -6.752 1.00 98.31 89 ILE A C 1
ATOM 680 O O . ILE A 1 89 ? -0.000 1.192 -7.834 1.00 98.31 89 ILE A O 1
ATOM 684 N N . ASP A 1 90 ? 1.402 1.575 -6.128 1.00 97.56 90 ASP A N 1
ATOM 685 C CA . ASP A 1 90 ? 2.109 2.676 -6.767 1.00 97.56 90 ASP A CA 1
ATOM 686 C C . ASP A 1 90 ? 3.192 2.122 -7.706 1.00 97.56 90 ASP A C 1
ATOM 688 O O . ASP A 1 90 ? 4.139 1.433 -7.308 1.00 97.56 90 ASP A O 1
ATOM 692 N N . ASN A 1 91 ? 3.017 2.385 -8.999 1.00 97.75 91 ASN A N 1
ATOM 693 C CA . ASN A 1 91 ? 3.870 1.893 -10.074 1.00 97.75 91 ASN A CA 1
ATOM 694 C C . ASN A 1 91 ? 4.683 3.016 -10.732 1.00 97.75 91 ASN A C 1
ATOM 696 O O . ASN A 1 91 ? 5.076 2.912 -11.896 1.00 97.75 91 ASN A O 1
ATOM 700 N N . THR A 1 92 ? 4.934 4.103 -9.995 1.00 95.94 92 THR A N 1
ATOM 701 C CA . THR A 1 92 ? 5.683 5.273 -10.474 1.00 95.94 92 THR A CA 1
ATOM 702 C C . THR A 1 92 ? 7.093 4.898 -10.927 1.00 95.94 92 THR A C 1
ATOM 704 O O . THR A 1 92 ? 7.468 5.186 -12.060 1.00 95.94 92 THR A O 1
ATOM 707 N N . MET A 1 93 ? 7.864 4.215 -10.073 1.00 95.00 93 MET A N 1
ATOM 708 C CA . MET A 1 93 ? 9.278 3.918 -10.342 1.00 95.00 93 MET A CA 1
ATOM 709 C C . MET A 1 93 ? 9.481 2.878 -11.448 1.00 95.00 93 MET A C 1
ATOM 711 O O . MET A 1 93 ? 10.373 3.030 -12.280 1.00 95.00 93 MET A O 1
ATOM 715 N N . ALA A 1 94 ? 8.678 1.811 -11.461 1.00 95.25 94 ALA A N 1
ATOM 716 C CA . ALA A 1 94 ? 8.830 0.743 -12.444 1.00 95.25 94 ALA A CA 1
ATOM 717 C C . ALA A 1 94 ? 8.195 1.095 -13.799 1.00 95.25 94 ALA A C 1
ATOM 719 O O . ALA A 1 94 ? 8.681 0.645 -14.834 1.00 95.25 94 ALA A O 1
ATOM 720 N N . THR A 1 95 ? 7.169 1.954 -13.825 1.00 96.06 95 THR A N 1
ATOM 721 C CA . THR A 1 95 ? 6.343 2.268 -15.005 1.00 96.06 95 THR A CA 1
ATOM 722 C C . THR A 1 95 ? 5.569 1.054 -15.552 1.00 96.06 95 THR A C 1
ATOM 724 O O . THR A 1 95 ? 5.961 -0.096 -15.335 1.00 96.06 95 THR A O 1
ATOM 727 N N . PRO A 1 96 ? 4.500 1.268 -16.346 1.00 96.44 96 PRO A N 1
ATOM 728 C CA . PRO A 1 96 ? 3.756 0.174 -16.979 1.00 96.44 96 PRO A CA 1
ATOM 729 C C . PRO A 1 96 ? 4.566 -0.646 -17.994 1.00 96.44 96 PRO A C 1
ATOM 731 O O . PRO A 1 96 ? 4.141 -1.732 -18.385 1.00 96.44 96 PRO A O 1
ATOM 734 N N . TYR A 1 97 ? 5.706 -0.124 -18.461 1.00 96.94 97 TYR A N 1
ATOM 735 C CA . TYR A 1 97 ? 6.561 -0.837 -19.406 1.00 96.94 97 TYR A CA 1
ATOM 736 C C . TYR A 1 97 ? 7.330 -1.980 -18.728 1.00 96.94 97 TYR A C 1
ATOM 738 O O . TYR A 1 97 ? 7.427 -3.061 -19.305 1.00 96.94 97 TYR A O 1
ATOM 746 N N . LEU A 1 98 ? 7.853 -1.764 -17.511 1.00 95.81 98 LEU A N 1
ATOM 747 C CA . LEU A 1 9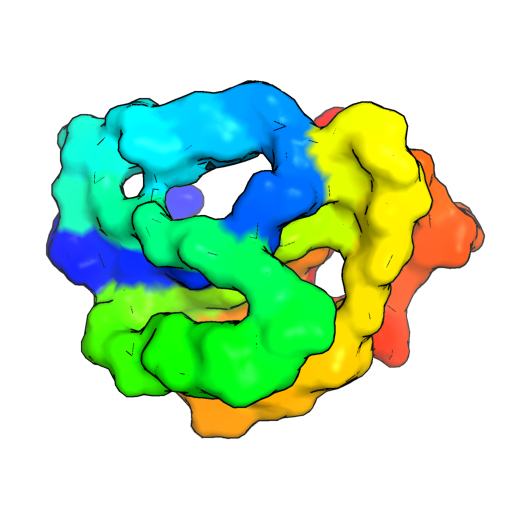8 ? 8.651 -2.774 -16.798 1.00 95.81 98 LEU A CA 1
ATOM 748 C C . LEU A 1 98 ? 7.812 -3.633 -15.852 1.00 95.81 98 LEU A C 1
ATOM 750 O O . LEU A 1 98 ? 8.109 -4.813 -15.691 1.00 95.81 98 LEU A O 1
ATOM 754 N N . CYS A 1 99 ? 6.778 -3.063 -15.233 1.00 97.69 99 CYS A N 1
ATOM 755 C CA . CYS A 1 99 ? 5.898 -3.788 -14.327 1.00 97.69 99 CYS A CA 1
ATOM 756 C C . CYS A 1 99 ? 4.439 -3.504 -14.675 1.00 97.69 99 CYS A C 1
ATOM 758 O O . CYS A 1 99 ? 4.032 -2.348 -14.804 1.00 97.69 99 CYS A O 1
ATOM 760 N N . ARG A 1 100 ? 3.633 -4.563 -14.791 1.00 98.25 100 ARG A N 1
ATOM 761 C CA . ARG A 1 100 ? 2.186 -4.483 -15.032 1.00 98.25 100 ARG A CA 1
ATOM 762 C C . ARG A 1 100 ? 1.438 -5.053 -13.817 1.00 98.25 100 ARG A C 1
ATOM 764 O O . ARG A 1 100 ? 1.000 -6.197 -13.880 1.00 98.25 100 ARG A O 1
ATOM 771 N N . PRO A 1 101 ? 1.269 -4.297 -12.707 1.00 98.56 101 PRO A N 1
ATOM 772 C CA . PRO A 1 101 ? 0.736 -4.828 -11.444 1.00 98.56 101 PRO A CA 1
ATOM 773 C C . PRO A 1 101 ? -0.622 -5.528 -11.549 1.00 98.56 101 PRO A C 1
ATOM 775 O O . PRO A 1 101 ? -0.878 -6.467 -10.800 1.00 98.56 101 PRO A O 1
ATOM 778 N N . PHE A 1 102 ? -1.477 -5.125 -12.494 1.00 98.62 102 PHE A N 1
ATOM 779 C CA . PHE A 1 102 ? -2.749 -5.806 -12.755 1.00 98.62 102 PHE A CA 1
ATOM 780 C C . PHE A 1 102 ? -2.562 -7.288 -13.128 1.00 98.62 102 PHE A C 1
ATOM 782 O O . PHE A 1 102 ? -3.349 -8.128 -12.702 1.00 98.62 102 PHE A O 1
ATOM 789 N N . GLU A 1 103 ? -1.489 -7.647 -13.843 1.00 98.44 103 GLU A N 1
ATOM 790 C CA . GLU A 1 103 ? -1.157 -9.049 -14.168 1.00 98.44 103 GLU A CA 1
ATOM 791 C C . GLU A 1 103 ? -0.685 -9.846 -12.941 1.00 98.44 103 GLU A C 1
ATOM 793 O O . GLU A 1 103 ? -0.665 -11.079 -12.953 1.00 98.44 103 GLU A O 1
ATOM 798 N N . HIS A 1 104 ? -0.333 -9.142 -11.865 1.00 98.31 104 HIS A N 1
ATOM 799 C CA . HIS A 1 104 ? 0.066 -9.705 -10.580 1.00 98.31 104 HIS A CA 1
ATOM 800 C C . HIS A 1 104 ? -1.041 -9.612 -9.520 1.00 98.31 104 HIS A C 1
ATOM 802 O O . HIS A 1 104 ? -0.836 -10.072 -8.404 1.00 98.31 104 HIS A O 1
ATOM 808 N N . GLY A 1 105 ? -2.222 -9.089 -9.873 1.00 98.38 105 GLY A N 1
ATOM 809 C CA . GLY A 1 105 ? -3.406 -9.098 -9.015 1.00 98.38 105 GLY A CA 1
ATOM 810 C C . GLY A 1 105 ? -3.664 -7.821 -8.212 1.00 98.38 105 GLY A C 1
ATOM 811 O O . GLY A 1 105 ? -4.498 -7.856 -7.311 1.00 98.38 105 GLY A O 1
ATOM 812 N N . ALA A 1 106 ? -3.000 -6.706 -8.525 1.00 98.62 106 ALA A N 1
ATOM 813 C CA . ALA A 1 106 ? -3.406 -5.402 -7.995 1.00 98.62 106 ALA A CA 1
ATOM 814 C C . ALA A 1 106 ? -4.813 -5.014 -8.486 1.00 98.62 106 ALA A C 1
ATOM 816 O O . ALA A 1 106 ? -5.163 -5.304 -9.630 1.00 98.62 106 ALA A O 1
ATOM 817 N N . ASP A 1 107 ? -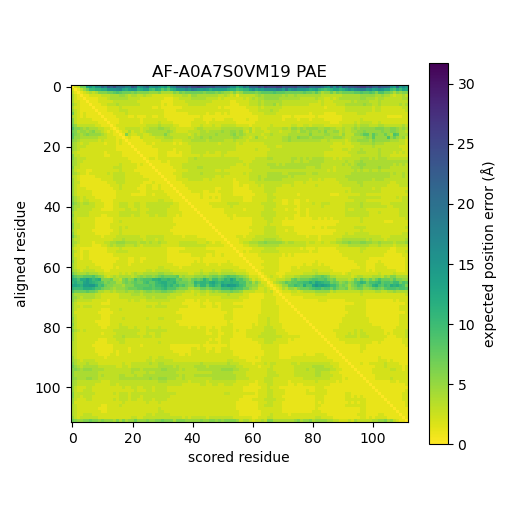5.583 -4.305 -7.660 1.00 98.38 107 ASP A N 1
ATOM 818 C CA . ASP A 1 107 ? -6.926 -3.821 -8.015 1.00 98.38 107 ASP A CA 1
ATOM 819 C C . ASP A 1 107 ? -6.900 -2.370 -8.499 1.00 98.38 107 ASP A C 1
ATOM 821 O O . ASP A 1 107 ? -7.681 -1.968 -9.363 1.00 98.38 107 ASP A O 1
ATOM 825 N N . ILE A 1 108 ? -5.982 -1.571 -7.951 1.00 98.19 108 ILE A N 1
ATOM 826 C CA . ILE A 1 108 ? -5.778 -0.172 -8.324 1.00 98.19 108 ILE A CA 1
ATOM 827 C C . ILE A 1 108 ? -4.285 0.059 -8.532 1.00 98.19 108 ILE A C 1
ATOM 829 O O . ILE A 1 108 ? -3.463 -0.295 -7.690 1.00 98.19 108 ILE A O 1
ATOM 833 N N . VAL A 1 109 ? -3.938 0.700 -9.646 1.00 98.12 109 VAL A N 1
ATOM 834 C CA . VAL A 1 109 ? -2.567 1.122 -9.939 1.00 98.12 109 VAL A CA 1
ATOM 835 C C . VAL A 1 109 ? -2.522 2.637 -10.033 1.00 98.12 109 VAL A C 1
ATOM 837 O O . VAL A 1 109 ? -3.357 3.241 -10.709 1.00 98.12 109 VAL A O 1
ATOM 840 N N . VAL A 1 110 ? -1.555 3.247 -9.353 1.00 96.81 110 VAL A N 1
ATOM 841 C CA . VAL A 1 110 ? -1.334 4.698 -9.367 1.00 96.81 110 VAL A CA 1
ATOM 842 C C . VAL A 1 110 ? 0.070 5.038 -9.861 1.00 96.81 110 VAL A C 1
ATOM 844 O O . VAL A 1 110 ? 0.968 4.197 -9.853 1.00 96.81 110 VAL A O 1
ATOM 847 N N . HIS A 1 111 ? 0.238 6.282 -10.302 1.00 95.88 111 HIS A N 1
ATOM 848 C CA . HIS A 1 111 ? 1.492 6.851 -10.791 1.00 95.88 111 HIS A CA 1
ATOM 849 C C . HIS A 1 111 ? 1.593 8.322 -10.359 1.00 95.88 111 HIS A C 1
ATOM 851 O O . HIS A 1 111 ? 0.558 8.956 -10.123 1.00 95.88 111 HIS A O 1
ATOM 857 N N . SER A 1 112 ? 2.817 8.858 -10.308 1.00 91.19 112 SER A N 1
ATOM 858 C CA . SER A 1 112 ? 3.110 10.294 -10.183 1.00 91.19 112 SER A CA 1
ATOM 859 C C . SER A 1 112 ? 3.434 10.959 -11.515 1.00 91.19 112 SER A C 1
ATOM 861 O O . SER A 1 112 ? 3.965 10.282 -12.422 1.00 91.19 112 SER A O 1
#

Nearest PDB structures (foldseek):
  4kam-assembly2_B  TM=9.739E-01  e=1.071E-12  Mycobacterium marinum M
  4kam-assembly3_D  TM=9.733E-01  e=1.394E-12  Mycobacterium marinum M
  4kam-assembly2_A  TM=9.718E-01  e=1.488E-12  Mycobacterium marinum M
  2ctz-assembly1_A  TM=8.994E-01  e=2.888E-11  Thermus thermophilus
  1qgn-assembly1_A  TM=9.266E-01  e=1.952E-10  Nicotiana tabacum

Mean predicted aligned error: 2.71 Å

pLDDT: mean 95.18, std 6.13, range [48.94, 98.75]

Sequence (112 aa):
FALMQPGDKVVSSNKLYGGSITQLGKTIKKFGWDCDFVDVDDEEAVRKAVAQDNVKCLWAESLANPGGIVTDIRMLSEITREANIPLIIDNTMATPYLCRPFEHGADIVVHS

InterPro domains:
  IPR000277 Cys/Met metabolism, pyridoxal phosphate-dependent enzyme [PF01053] (2-112)
  IPR006235 O-acetylhomoserine/O-acetylserine sulfhydrylase [PTHR43797] (2-112)
  IPR015421 Pyridoxal phosphate-dependent transferase, major domain [G3DSA:3.40.640.10] (1-112)
  IPR015424 Pyridoxal phosphate-dependent transferase [SSF53383] (1-112)

Solvent-accessible surface area (backbone atoms only — not comparable to full-atom values): 6171 Å² total; per-residue (Å²): 115,94,85,63,55,68,73,26,30,34,35,30,41,67,61,46,42,70,66,56,51,47,38,50,71,52,57,43,46,82,61,45,30,49,55,51,70,36,59,73,89,40,64,66,60,40,50,59,58,54,68,42,87,54,49,56,32,40,40,42,35,49,40,14,45,92,79,68,44,72,52,67,50,44,63,52,24,55,51,26,58,76,56,72,31,50,30,35,32,38,36,52,78,51,31,74,89,75,44,58,56,64,87,37,48,38,70,41,80,47,73,123

Radius of gyration: 12.96 Å; Cα contacts (8 Å, |Δi|>4): 220; chains: 1; bounding box: 31×29×31 Å

Organism: NCBI:txid464990

Secondary structure (DSSP, 8-state):
-TT--TT-EEEEESSS-HHHHHIIIIIGGGGT-EEEEE-TT-HHHHHHHHTSTTEEEEEEESEETTTTEEP-HHHHHHHHHHTT--EEEE-TTTHHHH--GGGGT-SEEE--

Foldseek 3Di:
DVQDAQPAEEEEEPQADPVVCCCQPPVCVVRNYHYHYDHQVPLVRLLVVLLDPRHAEYEYECQGPPVRDGHQLLSNLVSCVVSVHFYEYEDAPCPCVRDPSVVSRHPHYDYD